Protein 1SK4 (pdb70)

CATH classification: 3.40.80.10

Nearest PDB structures (foldseek):
  2aph-assembly1_A  TM=8.734E-01  e=3.063E-31  Homo sapiens
  2eax-assembly1_B  TM=8.610E-01  e=3.112E-25  Homo sapiens
  4z8i-assembly1_A  TM=8.648E-01  e=1.672E-19  Branchiostoma belcheri tsingtauense
  4zxm-assembly1_A  TM=8.881E-01  e=8.768E-19  Branchiostoma belcheri tsingtauense
  2cb3-assembly4_D  TM=8.648E-01  e=8.698E-18  Drosophila melanogaster

Organism: Homo sapiens (NCBI:txid9606)

Secondary structure (DSSP, 8-state):
---B-GGGGTPPP---PBP-SSEEEEEEEE--S---SSHHHHHHHHHHHHHIIIIIS--SS-S-SEEE-TTS-EEESS-TTB---SSTT-TTTEEEEEESS--SSSPPPHHHHHHHHHHH--TTTTSEEEEEEEEEGGGSTTS--TTSHHHHHHTTSTTTT-

Foldseek 3Di:
DDEDECVNLVADDFDAAWADFQAQAEAEAAPADAADQDVVVVSVVLNVQQCCCCVPVVDRTRQAQWEFGLVLHIYGGVHLIHFGDQAPPRRRRYHYYYYYHRDPPHHRDPSRVVSVVVVVVCCVVRNYPPNHYYYYNCPDVVRDDPPDPVNVVCCPPPPNVD

Solvent-accessible surface area: 9090 Å² total

Radius of gyration: 16.23 Å; Cα contacts (8 Å, |Δi|>4): 314; chains: 1; bounding box: 35×40×44 Å

B-factor: mean 21.79, std 8.93, range [10.85, 64.73]

Structure (mmCIF, N/CA/C/O backbone):
data_1SK4
#
_entry.id   1SK4
#
_cell.length_a   64.464
_cell.length_b   64.464
_cell.length_c   63.996
_cell.angle_alpha   90.00
_cell.angle_beta   90.00
_cell.angle_gamma   120.00
#
_symmetry.space_group_name_H-M   'P 32 2 1'
#
loop_
_entity.id
_entity.type
_entity.pdbx_description
1 polymer 'Peptidoglycan recognition protein I-alpha'
2 non-polymer 'SODIUM ION'
3 water water
#
loop_
_atom_site.group_PDB
_atom_site.id
_atom_site.type_symbol
_atom_site.label_atom_id
_atom_site.label_alt_id
_atom_site.label_comp_id
_atom_site.label_asym_id
_atom_site.label_entity_id
_atom_site.label_seq_id
_atom_site.pdbx_PDB_ins_code
_atom_site.Cartn_x
_atom_site.Cartn_y
_atom_site.Cartn_z
_atom_site.occupancy
_atom_site.B_iso_or_equiv
_atom_site.auth_seq_id
_atom_site.auth_comp_id
_atom_site.auth_asym_id
_atom_site.auth_atom_id
_atom_site.pdbx_PDB_model_num
ATOM 1 N N . PRO A 1 1 ? 41.791 22.748 -5.649 1.00 44.91 179 PRO A N 1
ATOM 2 C CA . PRO A 1 1 ? 43.134 23.102 -6.163 1.00 45.57 179 PRO A CA 1
ATOM 3 C C . PRO A 1 1 ? 43.972 21.854 -6.438 1.00 45.90 179 PRO A C 1
ATOM 4 O O . PRO A 1 1 ? 43.819 20.833 -5.765 1.00 46.45 179 PRO A O 1
ATOM 8 N N . ASN A 1 2 ? 44.851 21.940 -7.433 1.00 46.20 180 ASN A N 1
ATOM 9 C CA . ASN A 1 2 ? 45.723 20.825 -7.790 1.00 45.69 180 ASN A CA 1
ATOM 10 C C . ASN A 1 2 ? 46.795 20.651 -6.716 1.00 42.05 180 ASN A C 1
ATOM 11 O O . ASN A 1 2 ? 47.749 21.424 -6.636 1.00 42.06 180 ASN A O 1
ATOM 16 N N . ILE A 1 3 ? 46.628 19.618 -5.899 1.00 36.21 181 ILE A N 1
ATOM 17 C CA . ILE A 1 3 ? 47.539 19.335 -4.801 1.00 31.72 181 ILE A CA 1
ATOM 18 C C . ILE A 1 3 ? 48.889 18.753 -5.206 1.00 29.00 181 ILE A C 1
ATOM 19 O O . ILE A 1 3 ? 48.964 17.804 -5.984 1.00 27.89 181 ILE A O 1
ATOM 24 N N . ILE A 1 4 ? 49.955 19.337 -4.667 1.00 24.90 182 ILE A N 1
ATOM 25 C CA . ILE A 1 4 ? 51.307 18.865 -4.922 1.00 23.49 182 ILE A CA 1
ATOM 26 C C . ILE A 1 4 ? 51.517 17.717 -3.937 1.00 23.02 182 ILE A C 1
ATOM 27 O O . ILE A 1 4 ? 51.612 17.929 -2.726 1.00 21.85 182 ILE A O 1
ATOM 32 N N . LYS A 1 5 ? 51.567 16.501 -4.475 1.00 22.08 183 LYS A N 1
ATOM 33 C CA . LYS A 1 5 ? 51.700 15.284 -3.679 1.00 21.84 183 LYS A CA 1
ATOM 34 C C . LYS A 1 5 ? 53.048 15.059 -3.011 1.00 21.04 183 LYS A C 1
ATOM 35 O O . LYS A 1 5 ? 54.055 15.646 -3.400 1.00 20.60 183 LYS A O 1
ATOM 41 N N . ARG A 1 6 ? 53.043 14.190 -2.005 1.00 20.29 184 ARG A N 1
ATOM 42 C CA . ARG A 1 6 ? 54.243 13.854 -1.249 1.00 20.69 184 ARG A CA 1
ATOM 43 C C . ARG A 1 6 ? 55.391 13.420 -2.159 1.00 22.81 184 ARG A C 1
ATOM 44 O O . ARG A 1 6 ? 56.545 13.781 -1.925 1.00 22.34 184 ARG A O 1
ATOM 52 N N . SER A 1 7 ? 55.074 12.650 -3.196 1.00 23.16 185 SER A N 1
ATOM 53 C CA . SER A 1 7 ? 56.097 12.180 -4.127 1.00 24.87 185 SER A CA 1
ATOM 54 C C . SER A 1 7 ? 56.851 13.356 -4.755 1.00 25.40 185 SER A C 1
ATOM 55 O O . SER A 1 7 ? 58.063 13.287 -4.970 1.00 25.87 185 SER A O 1
ATOM 58 N N . ALA A 1 8 ? 56.129 14.437 -5.035 1.00 24.81 186 ALA A N 1
ATOM 59 C CA . ALA A 1 8 ? 56.717 15.626 -5.644 1.00 25.76 186 ALA A CA 1
ATOM 60 C C . ALA A 1 8 ? 57.810 16.262 -4.787 1.00 26.08 186 ALA A C 1
ATOM 61 O O . ALA A 1 8 ? 58.814 16.737 -5.321 1.00 27.61 186 ALA A O 1
ATOM 63 N N . TRP A 1 9 ? 57.623 16.296 -3.469 1.00 24.43 187 TRP A N 1
ATOM 64 C CA . TRP A 1 9 ? 58.651 16.875 -2.615 1.00 24.17 187 TRP A CA 1
ATOM 65 C C . TRP A 1 9 ? 59.523 15.799 -1.981 1.00 23.84 187 TRP A C 1
ATOM 66 O O . TRP A 1 9 ? 60.246 16.052 -1.019 1.00 23.73 187 TRP A O 1
ATOM 77 N N . GLU A 1 10 ? 59.446 14.598 -2.550 1.00 25.00 188 GLU A N 1
ATOM 78 C CA . GLU A 1 10 ? 60.228 13.447 -2.107 1.00 25.65 188 GLU A CA 1
ATOM 79 C C . GLU A 1 10 ? 60.111 13.160 -0.617 1.00 24.67 188 GLU A C 1
ATOM 80 O O . GLU A 1 10 ? 61.116 13.067 0.092 1.00 24.81 188 GLU A O 1
ATOM 86 N N . ALA A 1 11 ? 58.876 13.011 -0.150 1.00 24.27 189 ALA A N 1
ATOM 87 C CA . ALA A 1 11 ? 58.614 12.729 1.253 1.00 25.18 189 ALA A CA 1
ATOM 88 C C . ALA A 1 11 ? 59.142 11.354 1.648 1.00 26.74 189 ALA A C 1
ATOM 89 O O . ALA A 1 11 ? 59.188 10.435 0.825 1.00 26.12 189 ALA A O 1
ATOM 91 N N . ARG A 1 12 ? 59.539 11.224 2.909 1.00 28.10 190 ARG A N 1
ATOM 92 C CA . ARG A 1 12 ? 60.027 9.958 3.433 1.00 30.21 190 ARG A CA 1
ATOM 93 C C . ARG A 1 12 ? 58.799 9.085 3.671 1.00 31.79 190 ARG A C 1
ATOM 94 O O . ARG A 1 12 ? 57.808 9.542 4.246 1.00 32.32 190 ARG A O 1
ATOM 102 N N . GLU A 1 13 ? 58.858 7.837 3.220 1.00 32.45 191 GLU A N 1
ATOM 103 C CA . GLU A 1 13 ? 57.734 6.921 3.389 1.00 33.43 191 GLU A CA 1
ATOM 104 C C . GLU A 1 13 ? 57.514 6.556 4.851 1.00 31.06 191 GLU A C 1
ATOM 105 O O . GLU A 1 13 ? 58.465 6.283 5.586 1.00 29.52 191 GLU A O 1
ATOM 111 N N . THR A 1 14 ? 56.251 6.553 5.267 1.00 29.05 192 THR A N 1
ATOM 112 C CA . THR A 1 14 ? 55.902 6.225 6.642 1.00 27.50 192 THR A CA 1
ATOM 113 C C . THR A 1 14 ? 54.661 5.345 6.716 1.00 29.28 192 THR A C 1
ATOM 114 O O . THR A 1 14 ? 54.043 5.017 5.703 1.00 29.44 192 THR A O 1
ATOM 118 N N . HIS A 1 15 ? 54.301 4.982 7.939 1.00 30.25 193 HIS A N 1
ATOM 119 C CA . HIS A 1 15 ? 53.149 4.141 8.192 1.00 32.72 193 HIS A CA 1
ATOM 120 C C . HIS A 1 15 ? 52.521 4.689 9.466 1.00 30.73 193 HIS A C 1
ATOM 121 O O . HIS A 1 15 ? 52.795 4.207 10.565 1.00 30.22 193 HIS A O 1
ATOM 128 N N . CYS A 1 16 ? 51.673 5.702 9.306 1.00 27.62 194 CYS A N 1
ATOM 129 C CA . CYS A 1 16 ? 51.051 6.365 10.442 1.00 26.02 194 CYS A CA 1
ATOM 130 C C . CYS A 1 16 ? 49.552 6.116 10.624 1.00 25.05 194 CYS A C 1
ATOM 131 O O . CYS A 1 16 ? 48.868 5.654 9.703 1.00 24.44 194 CYS A O 1
ATOM 134 N N . PRO A 1 17 ? 49.029 6.412 11.830 1.00 24.45 195 PRO A N 1
ATOM 135 C CA . PRO A 1 17 ? 47.615 6.232 12.176 1.00 25.08 195 PRO A CA 1
ATOM 136 C C . PRO A 1 17 ? 46.682 6.894 11.169 1.00 25.57 195 PRO A C 1
ATOM 137 O O . PRO A 1 17 ? 46.980 7.969 10.644 1.00 26.16 195 PRO A O 1
ATOM 141 N N . LYS A 1 18 ? 45.551 6.250 10.908 1.00 25.87 196 LYS A N 1
ATOM 142 C CA . LYS A 1 18 ? 44.587 6.781 9.952 1.00 26.87 196 LYS A CA 1
ATOM 143 C C . LYS A 1 18 ? 43.699 7.874 10.5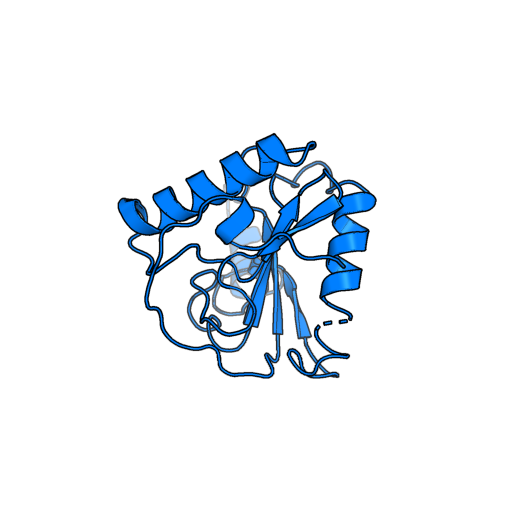38 1.00 25.97 196 LYS A C 1
ATOM 144 O O . LYS A 1 18 ? 43.428 7.904 11.742 1.00 26.21 196 LYS A O 1
ATOM 150 N N . MET A 1 19 ? 43.266 8.776 9.665 1.00 24.73 197 MET A N 1
ATOM 151 C CA . MET A 1 19 ? 42.419 9.899 10.036 1.00 24.68 197 MET A CA 1
ATOM 152 C C . MET A 1 19 ? 40.956 9.486 10.091 1.00 26.11 197 MET A C 1
ATOM 153 O O . MET A 1 19 ? 40.513 8.627 9.332 1.00 26.01 197 MET A O 1
ATOM 158 N N . ASN A 1 20 ? 40.213 10.113 10.996 1.00 27.04 198 ASN A N 1
ATOM 159 C CA . ASN A 1 20 ? 38.792 9.839 11.158 1.00 28.22 198 ASN A CA 1
ATOM 160 C C . ASN A 1 20 ? 38.031 10.824 10.269 1.00 26.38 198 ASN A C 1
ATOM 161 O O . ASN A 1 20 ? 37.849 11.983 10.633 1.00 28.48 198 ASN A O 1
ATOM 166 N N . LEU A 1 21 ? 37.598 10.362 9.099 1.00 23.79 199 LEU A N 1
ATOM 167 C CA . LEU A 1 21 ? 36.870 11.219 8.165 1.00 21.58 199 LEU A CA 1
ATOM 168 C C . LEU A 1 21 ? 35.360 10.976 8.152 1.00 19.86 199 LEU A C 1
ATOM 169 O O . LEU A 1 21 ? 34.895 9.856 8.372 1.00 21.34 199 LEU A O 1
ATOM 174 N N . PRO A 1 22 ? 34.572 12.031 7.890 1.00 18.51 200 PRO A N 1
ATOM 175 C CA . PRO A 1 22 ? 35.051 13.391 7.618 1.00 17.64 200 PRO A CA 1
ATOM 176 C C . PRO A 1 22 ? 35.531 14.120 8.866 1.00 17.25 200 PRO A C 1
ATOM 177 O O . PRO A 1 22 ? 35.084 13.828 9.980 1.00 17.46 200 PRO A O 1
ATOM 181 N N . ALA A 1 23 ? 36.437 15.073 8.671 1.00 15.85 201 ALA A N 1
ATOM 182 C CA . ALA A 1 23 ? 36.946 15.874 9.779 1.00 15.68 201 ALA A CA 1
ATOM 183 C C . ALA A 1 23 ? 35.829 16.846 10.152 1.00 14.51 201 ALA A C 1
ATOM 184 O O . ALA A 1 23 ? 34.962 17.142 9.330 1.00 14.58 201 ALA A O 1
ATOM 186 N N . LYS A 1 24 ? 35.840 17.336 11.389 1.00 14.49 202 LYS A N 1
ATOM 187 C CA . LYS A 1 24 ? 34.808 18.271 11.826 1.00 14.91 202 LYS A CA 1
ATOM 188 C C . LYS A 1 24 ? 35.339 19.680 12.055 1.00 12.98 202 LYS A C 1
ATOM 189 O O . LYS A 1 24 ? 34.560 20.631 12.169 1.00 12.39 202 LYS A O 1
ATOM 195 N N . TYR A 1 25 ? 36.661 19.811 12.110 1.00 12.09 203 TYR A N 1
ATOM 196 C CA . TYR A 1 25 ? 37.304 21.105 12.336 1.00 12.47 203 TYR A CA 1
ATOM 197 C C . TYR A 1 25 ? 38.401 21.391 11.314 1.00 12.20 203 TYR A C 1
ATOM 198 O O . TYR A 1 25 ? 38.981 20.479 10.723 1.00 11.68 203 TYR A O 1
ATOM 207 N N . VAL A 1 26 ? 38.683 22.674 11.129 1.00 12.04 204 VAL A N 1
ATOM 208 C CA . VAL A 1 26 ? 39.791 23.101 10.289 1.00 12.21 204 VAL A CA 1
ATOM 209 C C . VAL A 1 26 ? 40.569 24.011 11.228 1.00 12.49 204 VAL A C 1
ATOM 210 O O . VAL A 1 26 ? 40.000 24.942 11.809 1.00 12.86 204 VAL A O 1
ATOM 214 N N . ILE A 1 27 ? 41.850 23.718 11.423 1.00 11.19 205 ILE A N 1
ATOM 215 C CA . ILE A 1 27 ? 42.675 24.553 12.289 1.00 10.97 205 ILE A CA 1
ATOM 216 C C . ILE A 1 27 ? 43.773 25.172 11.441 1.00 11.07 205 ILE A C 1
ATOM 217 O O . ILE A 1 27 ? 44.581 24.455 10.851 1.00 11.57 205 ILE A O 1
ATOM 222 N N . ILE A 1 28 ? 43.775 26.501 11.367 1.00 11.36 206 ILE A N 1
ATOM 223 C CA . ILE A 1 28 ? 44.772 27.233 10.589 1.00 11.53 206 ILE A CA 1
ATOM 224 C C . ILE A 1 28 ? 46.015 27.457 11.434 1.00 13.14 206 ILE A C 1
ATOM 225 O O . ILE A 1 28 ? 45.937 27.873 12.595 1.00 13.13 206 ILE A O 1
ATOM 230 N N . ILE A 1 29 ? 47.159 27.191 10.821 1.00 11.70 207 ILE A N 1
ATOM 231 C CA . ILE A 1 29 ? 48.461 27.267 11.475 1.00 12.24 207 ILE A CA 1
ATOM 232 C C . ILE A 1 29 ? 49.466 27.970 10.574 1.00 12.82 207 ILE A C 1
ATOM 233 O O . ILE A 1 29 ? 49.245 28.075 9.367 1.00 12.32 207 ILE A O 1
ATOM 238 N N . HIS A 1 30 ? 50.536 28.510 11.155 1.00 12.84 208 HIS A N 1
ATOM 239 C CA . HIS A 1 30 ? 51.610 29.033 10.319 1.00 12.00 208 HIS A CA 1
ATOM 240 C C . HIS A 1 30 ? 52.867 28.339 10.839 1.00 13.77 208 HIS A C 1
ATOM 241 O O . HIS A 1 30 ? 52.997 28.085 12.038 1.00 12.88 208 HIS A O 1
ATOM 248 N N . THR A 1 31 ? 53.752 27.957 9.925 1.00 13.63 209 THR A N 1
ATOM 249 C CA . THR A 1 31 ? 54.962 27.243 10.311 1.00 13.80 209 THR A CA 1
ATOM 250 C C . THR A 1 31 ? 55.876 28.104 11.176 1.00 14.56 209 THR A C 1
ATOM 251 O O . THR A 1 31 ? 56.688 27.577 11.944 1.00 16.40 209 THR A O 1
ATOM 255 N N . ALA A 1 32 ? 55.727 29.420 11.043 1.00 14.29 210 ALA A N 1
ATOM 256 C CA . ALA A 1 32 ? 56.493 30.413 11.803 1.00 15.08 210 ALA A CA 1
ATOM 257 C C . ALA A 1 32 ? 57.969 30.490 11.423 1.00 15.80 210 ALA A C 1
ATOM 258 O O . ALA A 1 32 ? 58.777 31.097 12.133 1.00 16.26 210 ALA A O 1
ATOM 260 N N . GLY A 1 33 ? 58.311 29.874 10.299 1.00 15.58 211 GLY A N 1
ATOM 261 C CA . GLY A 1 33 ? 59.680 29.901 9.827 1.00 16.96 211 GLY A CA 1
ATOM 262 C C . GLY A 1 33 ? 59.730 30.671 8.523 1.00 16.79 211 GLY A C 1
ATOM 263 O O . GLY A 1 33 ? 58.932 31.580 8.302 1.00 16.12 211 GLY A O 1
ATOM 264 N N . THR A 1 34 ? 60.667 30.308 7.654 1.00 17.94 212 THR A N 1
ATOM 265 C CA . THR A 1 34 ? 60.809 30.981 6.371 1.00 17.94 212 THR A CA 1
ATOM 266 C C . THR A 1 34 ? 59.607 30.683 5.481 1.00 18.77 212 THR A C 1
ATOM 267 O O . THR A 1 34 ? 58.910 29.683 5.670 1.00 18.48 212 THR A O 1
ATOM 271 N N . SER A 1 35 ? 59.361 31.559 4.516 1.00 18.04 213 SER A N 1
ATOM 272 C CA . SER A 1 35 ? 58.268 31.341 3.586 1.00 18.64 213 SER A CA 1
ATOM 273 C C . SER A 1 35 ? 58.903 30.849 2.287 1.00 19.56 213 SER A C 1
ATOM 274 O O . SER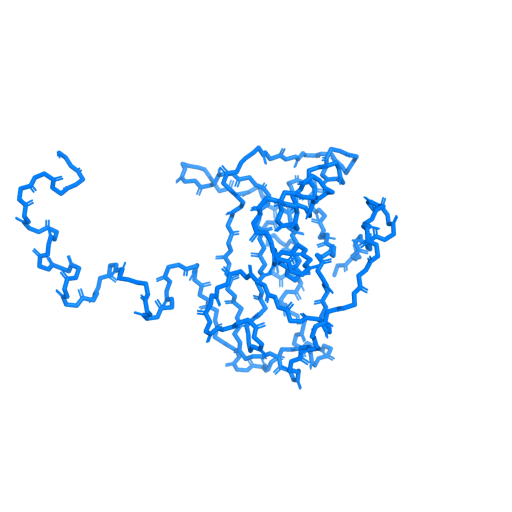 A 1 35 ? 60.102 30.551 2.245 1.00 20.30 213 SER A O 1
ATOM 277 N N . CYS A 1 36 ? 58.102 30.752 1.236 1.00 19.14 214 CYS A N 1
ATOM 278 C CA . CYS A 1 36 ? 58.583 30.298 -0.062 1.00 19.58 214 CYS A CA 1
ATOM 279 C C . CYS A 1 36 ? 57.616 30.863 -1.092 1.00 19.44 214 CYS A C 1
ATOM 280 O O . CYS A 1 36 ? 56.405 30.883 -0.862 1.00 18.99 214 CYS A O 1
ATOM 283 N N . THR A 1 37 ? 58.140 31.339 -2.217 1.00 18.90 215 THR A N 1
ATOM 284 C CA . THR A 1 37 ? 57.279 31.915 -3.239 1.00 18.43 215 THR A CA 1
ATOM 285 C C . THR A 1 37 ? 57.373 31.231 -4.599 1.00 19.14 215 THR A C 1
ATOM 286 O O . THR A 1 37 ? 56.688 31.622 -5.542 1.00 18.85 215 THR A O 1
ATOM 290 N N . VAL A 1 38 ? 58.231 30.221 -4.697 1.00 20.04 216 VAL A N 1
ATOM 291 C CA . VAL A 1 38 ? 58.369 29.441 -5.926 1.00 21.94 216 VAL A CA 1
ATOM 292 C C . VAL A 1 38 ? 58.303 27.978 -5.496 1.00 23.60 216 VAL A C 1
ATOM 293 O O . VAL A 1 38 ? 58.867 27.601 -4.466 1.00 22.80 216 VAL A O 1
ATOM 297 N N . SER A 1 39 ? 57.615 27.162 -6.287 1.00 24.87 217 SER A N 1
ATOM 298 C CA . SER A 1 39 ? 57.420 25.750 -5.969 1.00 27.05 217 SER A CA 1
ATOM 299 C C . SER A 1 39 ? 58.644 24.968 -5.506 1.00 26.96 217 SER A C 1
ATOM 300 O O . SER A 1 39 ? 58.573 24.255 -4.509 1.00 25.76 217 SER A O 1
ATOM 303 N N . THR A 1 40 ? 59.758 25.081 -6.221 1.00 27.29 218 THR A N 1
ATOM 304 C CA . THR A 1 40 ? 60.964 24.357 -5.824 1.00 28.35 218 THR A CA 1
ATOM 305 C C . THR A 1 40 ? 61.364 24.659 -4.378 1.00 26.30 218 THR A C 1
ATOM 306 O O . THR A 1 40 ? 61.740 23.754 -3.630 1.00 26.47 218 THR A O 1
ATOM 310 N N . ASP A 1 41 ? 61.287 25.927 -3.981 1.00 24.24 219 ASP A N 1
ATOM 311 C CA . ASP A 1 41 ? 61.642 26.296 -2.613 1.00 22.41 219 ASP A CA 1
ATOM 312 C C . ASP A 1 41 ? 60.632 25.739 -1.619 1.00 20.39 219 ASP A C 1
ATOM 313 O O . ASP A 1 41 ? 61.000 25.303 -0.526 1.00 19.20 219 ASP A O 1
ATOM 318 N N . CYS A 1 42 ? 59.353 25.771 -1.979 1.00 18.95 220 CYS A N 1
ATOM 319 C CA . CYS A 1 42 ? 58.337 25.253 -1.072 1.00 18.53 220 CYS A CA 1
ATOM 320 C C . CYS A 1 42 ? 58.537 23.758 -0.837 1.00 18.95 220 CYS A C 1
ATOM 321 O O . CYS A 1 42 ? 58.383 23.271 0.279 1.00 17.94 220 CYS A O 1
ATOM 324 N N . GLN A 1 43 ? 58.889 23.029 -1.892 1.00 19.53 221 GLN A N 1
ATOM 325 C CA . GLN A 1 43 ? 59.112 21.593 -1.765 1.00 19.70 221 GLN A CA 1
ATOM 326 C C . GLN A 1 43 ? 60.253 21.322 -0.790 1.00 19.79 221 GLN A C 1
ATOM 327 O O . GLN A 1 43 ? 60.187 20.393 0.019 1.00 20.03 221 GLN A O 1
ATOM 333 N N . THR A 1 44 ? 61.299 22.140 -0.864 1.00 19.01 222 THR A N 1
ATOM 334 C CA . THR A 1 44 ? 62.439 21.991 0.027 1.00 19.88 222 THR A CA 1
ATOM 335 C C . THR A 1 44 ? 62.016 22.222 1.476 1.00 19.28 222 THR A C 1
ATOM 336 O O . THR A 1 44 ? 62.349 21.436 2.365 1.00 18.65 222 THR A O 1
ATOM 340 N N . VAL A 1 45 ? 61.274 23.300 1.706 1.00 18.72 223 VAL A N 1
ATOM 341 C CA . VAL A 1 45 ? 60.815 23.624 3.051 1.00 18.29 223 VAL A CA 1
ATOM 342 C C . VAL A 1 45 ? 59.920 22.524 3.620 1.00 16.82 223 VAL A C 1
ATOM 343 O O . VAL A 1 45 ? 60.099 22.104 4.764 1.00 16.36 223 VAL A O 1
ATOM 347 N N . VAL A 1 46 ? 58.962 22.056 2.823 1.00 17.19 224 VAL A N 1
ATOM 348 C CA . VAL A 1 46 ? 58.068 21.006 3.289 1.00 15.88 224 VAL A CA 1
ATOM 349 C C . VAL A 1 46 ? 58.862 19.751 3.641 1.00 16.64 224 VAL A C 1
ATOM 350 O O . VAL A 1 46 ? 58.628 19.129 4.679 1.00 16.48 224 VAL A O 1
ATOM 354 N N . ARG A 1 47 ? 59.817 19.385 2.791 1.00 16.62 225 ARG A N 1
ATOM 355 C CA . ARG A 1 47 ? 60.619 18.197 3.059 1.00 18.80 225 ARG A CA 1
ATOM 356 C C . ARG A 1 47 ? 61.402 18.362 4.371 1.00 18.13 225 ARG A C 1
ATOM 357 O O . ARG A 1 47 ? 61.474 17.428 5.182 1.00 17.18 225 ARG A O 1
ATOM 365 N N . ASN A 1 48 ? 61.967 19.551 4.594 1.00 17.36 226 ASN A N 1
ATOM 366 C CA . ASN A 1 48 ? 62.747 19.796 5.802 1.00 18.38 226 ASN A CA 1
ATOM 367 C C . ASN A 1 48 ? 61.865 19.836 7.044 1.00 17.68 226 ASN A C 1
ATOM 368 O O . ASN A 1 48 ? 62.307 19.492 8.141 1.00 18.92 226 ASN A O 1
ATOM 373 N N . ILE A 1 49 ? 60.613 20.256 6.880 1.00 17.86 227 ILE A N 1
ATOM 374 C CA . ILE A 1 49 ? 59.703 20.277 8.010 1.00 16.78 227 ILE A CA 1
ATOM 375 C C . ILE A 1 49 ? 59.388 18.828 8.384 1.00 17.07 227 ILE A C 1
ATOM 376 O O . ILE A 1 49 ? 59.339 18.485 9.563 1.00 17.47 227 ILE A O 1
ATOM 381 N N . GLN A 1 50 ? 59.185 17.974 7.385 1.00 17.97 228 GLN A N 1
ATOM 382 C CA . GLN A 1 50 ? 58.888 16.573 7.674 1.00 19.50 228 GLN A CA 1
ATOM 383 C C . GLN A 1 50 ? 60.047 15.931 8.436 1.00 20.2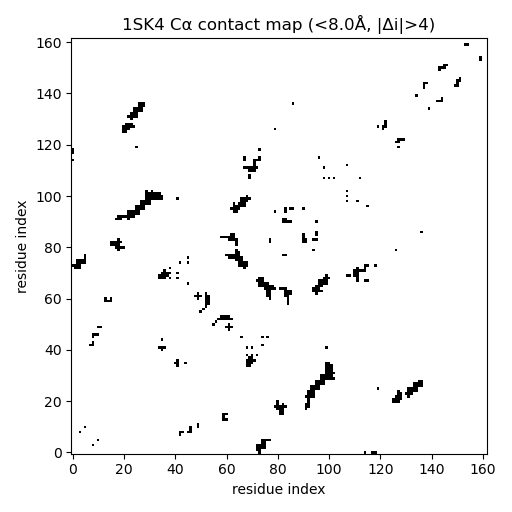6 228 GLN A C 1
ATOM 384 O O . GLN A 1 50 ? 59.836 15.227 9.424 1.00 20.16 228 GLN A O 1
ATOM 390 N N . SER A 1 51 ? 61.270 16.185 7.981 1.00 21.61 229 SER A N 1
ATOM 391 C CA . SER A 1 51 ? 62.446 15.620 8.637 1.00 22.46 229 SER A CA 1
ATOM 392 C C . SER A 1 51 ? 62.592 16.111 10.073 1.00 22.16 229 SER A C 1
ATOM 393 O O . SER A 1 51 ? 62.904 15.331 10.970 1.00 24.45 229 SER A O 1
ATOM 396 N N . PHE A 1 52 ? 62.361 17.400 10.294 1.00 21.46 230 PHE A N 1
ATOM 397 C CA . PHE A 1 52 ? 62.471 17.963 11.633 1.00 20.48 230 PHE A CA 1
ATOM 398 C C . PHE A 1 52 ? 61.390 17.395 12.556 1.00 20.70 230 PHE A C 1
ATOM 399 O O . PHE A 1 52 ? 61.663 17.043 13.706 1.00 20.58 230 PHE A O 1
ATOM 407 N N . HIS A 1 53 ? 60.161 17.302 12.054 1.00 20.06 231 HIS A N 1
ATOM 408 C CA . HIS A 1 53 ? 59.072 16.761 12.856 1.00 20.77 231 HIS A CA 1
ATOM 409 C C . HIS A 1 53 ? 59.331 15.310 13.244 1.00 21.43 231 HIS A C 1
ATOM 410 O O . HIS A 1 53 ? 59.087 14.910 14.382 1.00 21.94 231 HIS A O 1
ATOM 417 N N . MET A 1 54 ? 59.837 14.530 12.298 1.00 23.71 232 MET A N 1
ATOM 418 C CA . MET A 1 54 ? 60.112 13.122 12.550 1.00 25.07 232 MET A CA 1
ATOM 419 C C . MET A 1 54 ? 61.352 12.867 13.399 1.00 27.79 232 MET A C 1
ATOM 420 O O . MET A 1 54 ? 61.266 12.225 14.446 1.00 28.54 232 MET A O 1
ATOM 425 N N . ASP A 1 55 ? 62.496 13.376 12.951 1.00 29.63 233 ASP A N 1
ATOM 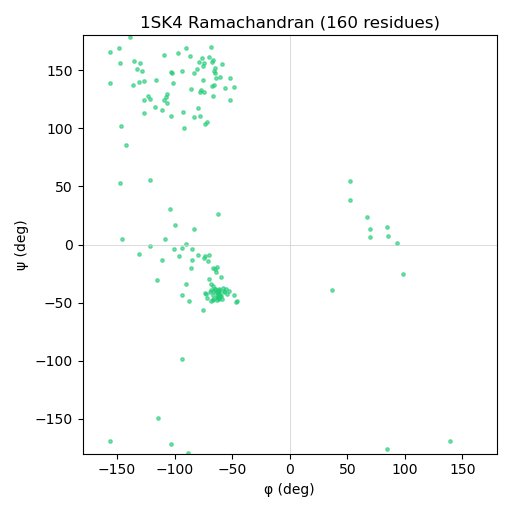426 C CA . ASP A 1 55 ? 63.760 13.166 13.654 1.00 30.96 233 ASP A CA 1
ATOM 427 C C . ASP A 1 55 ? 63.934 13.936 14.957 1.00 31.40 233 ASP A C 1
ATOM 428 O O . ASP A 1 55 ? 64.418 13.385 15.947 1.00 30.55 233 ASP A O 1
ATOM 433 N N . THR A 1 56 ? 63.547 15.207 14.967 1.00 31.60 234 THR A N 1
ATOM 434 C CA . THR A 1 56 ? 63.707 16.019 16.167 1.00 31.85 234 THR A CA 1
ATOM 435 C C . THR A 1 56 ? 62.475 16.054 17.074 1.00 31.81 234 THR A C 1
ATOM 436 O O . THR A 1 56 ? 62.594 15.946 18.293 1.00 32.28 234 THR A O 1
ATOM 440 N N . ARG A 1 57 ? 61.294 16.203 16.484 1.00 31.94 235 ARG A N 1
ATOM 441 C CA . ARG A 1 57 ? 60.056 16.255 17.257 1.00 31.27 235 ARG A CA 1
ATOM 442 C C . ARG A 1 57 ? 59.495 14.867 17.563 1.00 30.64 235 ARG A C 1
ATOM 443 O O . ARG A 1 57 ? 58.597 14.722 18.390 1.00 30.58 235 ARG A O 1
ATOM 451 N N . ASN A 1 58 ? 60.026 13.857 16.884 1.00 30.97 236 ASN A N 1
ATOM 452 C CA . ASN A 1 58 ? 59.606 12.470 17.077 1.00 31.38 236 ASN A CA 1
ATOM 453 C C . ASN A 1 58 ? 58.178 12.166 16.625 1.00 29.74 236 ASN A C 1
ATOM 454 O O . ASN A 1 58 ? 57.557 11.218 17.111 1.00 28.97 236 ASN A O 1
ATOM 459 N N . PHE A 1 59 ? 57.655 12.972 15.706 1.00 27.50 237 PHE A N 1
ATOM 460 C CA . PHE A 1 59 ? 56.312 12.747 15.181 1.00 25.59 237 PHE A CA 1
ATOM 461 C C . PHE A 1 59 ? 56.404 11.579 14.203 1.00 24.15 237 PHE A C 1
ATOM 462 O O . PHE A 1 59 ? 57.487 11.267 13.697 1.00 22.90 237 PHE A O 1
ATOM 470 N N . CYS A 1 60 ? 55.269 10.947 13.921 1.00 22.70 238 CYS A N 1
ATOM 471 C CA . CYS A 1 60 ? 55.252 9.827 12.990 1.00 22.17 238 CYS A CA 1
ATOM 472 C C . CYS A 1 60 ? 55.557 10.326 11.579 1.00 21.39 238 CYS A C 1
ATOM 473 O O . CYS A 1 60 ? 56.195 9.630 10.783 1.00 21.90 238 CYS A O 1
ATOM 476 N N . ASP A 1 61 ? 55.106 11.543 11.282 1.00 20.18 239 ASP A N 1
ATOM 477 C CA . ASP A 1 61 ? 55.306 12.150 9.968 1.00 19.04 239 ASP A CA 1
ATOM 478 C C . ASP A 1 61 ? 55.222 13.663 10.168 1.00 18.04 239 ASP A C 1
ATOM 479 O O . ASP A 1 61 ? 55.230 14.150 11.301 1.00 18.16 239 ASP A O 1
ATOM 484 N N . ILE A 1 62 ? 55.158 14.403 9.068 1.00 18.23 240 ILE A N 1
ATOM 485 C CA . ILE A 1 62 ? 55.009 15.848 9.160 1.00 17.46 240 ILE A CA 1
ATOM 486 C C . ILE A 1 62 ? 53.667 15.982 9.897 1.00 17.61 240 ILE A C 1
ATOM 487 O O . ILE A 1 62 ? 52.768 15.169 9.687 1.00 18.50 240 ILE A O 1
ATOM 492 N N . GLY A 1 63 ? 53.535 16.980 10.768 1.00 16.58 241 GLY A N 1
ATOM 493 C CA . GLY A 1 63 ? 52.314 17.120 11.546 1.00 16.90 241 GLY A CA 1
ATOM 494 C C . GLY A 1 63 ? 51.087 17.741 10.904 1.00 16.43 241 GLY A C 1
ATOM 495 O O . GLY A 1 63 ? 50.003 17.693 11.483 1.00 17.48 241 GLY A O 1
ATOM 496 N N . TYR A 1 64 ? 51.237 18.305 9.711 1.00 15.66 242 TYR A N 1
ATOM 497 C CA . TYR A 1 64 ? 50.117 18.966 9.046 1.00 14.72 242 TYR A CA 1
ATOM 498 C C . TYR A 1 64 ? 49.499 18.131 7.936 1.00 15.05 242 TYR A C 1
ATOM 499 O O . TYR A 1 64 ? 50.193 17.370 7.261 1.00 14.72 242 TYR A O 1
ATOM 508 N N . HIS A 1 65 ? 48.191 18.278 7.740 1.00 13.89 243 HIS A N 1
ATOM 509 C CA . HIS A 1 65 ? 47.512 17.542 6.680 1.00 14.37 243 HIS A CA 1
ATOM 510 C C . HIS A 1 65 ? 47.912 18.175 5.356 1.00 14.10 243 HIS A C 1
ATOM 511 O O . HIS A 1 65 ? 48.189 17.475 4.379 1.00 13.69 243 HIS A O 1
ATOM 518 N N . PHE A 1 66 ? 47.959 19.504 5.340 1.00 14.39 244 PHE A N 1
ATOM 519 C CA . PHE A 1 66 ? 48.353 20.249 4.150 1.00 14.04 244 PHE A CA 1
ATOM 520 C C . PHE A 1 66 ? 49.077 21.528 4.528 1.00 14.09 244 PHE A C 1
ATOM 521 O O . PHE A 1 66 ? 48.906 22.044 5.640 1.00 13.89 244 PHE A O 1
ATOM 529 N N . LEU A 1 67 ? 49.893 22.024 3.601 1.00 13.55 245 LEU A N 1
ATOM 530 C CA . LEU A 1 67 ? 50.618 23.273 3.794 1.00 13.49 245 LEU A CA 1
ATOM 531 C C . LEU A 1 67 ? 50.341 24.137 2.578 1.00 15.23 245 LEU A C 1
ATOM 532 O O . LEU A 1 67 ? 50.116 23.619 1.483 1.00 16.16 245 LEU A O 1
ATOM 537 N N . VAL A 1 68 ? 50.340 25.450 2.771 1.00 14.53 246 VAL A N 1
ATOM 538 C CA . VAL A 1 68 ? 50.086 26.375 1.677 1.00 15.28 246 VAL A CA 1
ATOM 539 C C . VAL A 1 68 ? 51.262 27.324 1.510 1.00 15.15 246 VAL A C 1
ATOM 540 O O . VAL A 1 68 ? 51.675 27.999 2.456 1.00 14.07 246 VAL A O 1
ATOM 544 N N . GLY A 1 69 ? 51.806 27.363 0.295 1.00 17.30 247 GLY A N 1
ATOM 545 C CA . GLY A 1 69 ? 52.934 28.233 0.020 1.00 17.66 247 GLY A CA 1
ATOM 546 C C . GLY A 1 69 ? 52.498 29.543 -0.605 1.00 17.88 247 GLY A C 1
ATOM 547 O O . GLY A 1 69 ? 51.363 29.678 -1.074 1.00 17.01 247 GLY A O 1
ATOM 548 N N . GLN A 1 70 ? 53.392 30.526 -0.607 1.00 18.28 248 GLN A N 1
ATOM 549 C CA . GLN A 1 70 ? 53.048 31.807 -1.197 1.00 18.40 248 GLN A CA 1
ATOM 550 C C . GLN A 1 70 ? 53.258 31.794 -2.700 1.00 20.33 248 GLN A C 1
ATOM 551 O O . GLN A 1 70 ? 53.260 32.836 -3.356 1.00 19.98 248 GLN A O 1
ATOM 557 N N . ASP A 1 71 ? 53.443 30.588 -3.227 1.00 20.12 249 ASP A N 1
ATOM 558 C CA . ASP A 1 71 ? 53.571 30.377 -4.658 1.00 21.11 249 ASP A CA 1
ATOM 559 C C . ASP A 1 71 ? 52.138 30.062 -5.087 1.00 22.23 249 ASP A C 1
ATOM 560 O O . ASP A 1 71 ? 51.848 29.873 -6.268 1.00 23.04 249 ASP A O 1
ATOM 565 N N . GLY A 1 72 ? 51.245 30.012 -4.099 1.00 21.02 250 GLY A N 1
ATOM 566 C CA . GLY A 1 72 ? 49.848 29.723 -4.357 1.00 20.39 250 GLY A CA 1
ATOM 567 C C . GLY A 1 72 ? 49.576 28.235 -4.417 1.00 20.28 250 GLY A C 1
ATOM 568 O O . GLY A 1 72 ? 48.474 27.809 -4.755 1.00 22.41 250 GLY A O 1
ATOM 569 N N . GLY A 1 73 ? 50.584 27.439 -4.083 1.00 19.87 251 GLY A N 1
ATOM 570 C CA . GLY A 1 73 ? 50.421 26.002 -4.123 1.00 18.62 251 GLY A CA 1
ATOM 571 C C . GLY A 1 73 ? 49.999 25.363 -2.814 1.00 18.81 251 GLY A C 1
ATOM 572 O O . GLY A 1 73 ? 50.314 25.855 -1.724 1.00 18.51 251 GLY A O 1
ATOM 573 N N . VAL A 1 74 ? 49.260 24.266 -2.929 1.00 16.96 252 VAL A N 1
ATOM 574 C CA . VAL A 1 74 ? 48.813 23.518 -1.762 1.00 16.49 252 VAL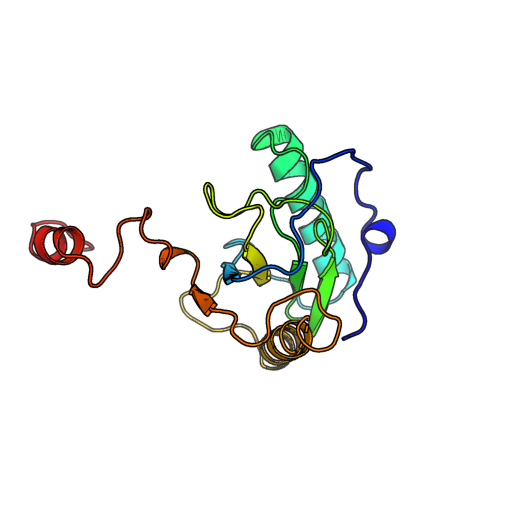 A CA 1
ATOM 575 C C . VAL A 1 74 ? 49.661 22.256 -1.746 1.00 16.81 252 VAL A C 1
ATOM 576 O O . VAL A 1 74 ? 49.673 21.499 -2.718 1.00 18.89 252 VAL A O 1
ATOM 580 N N . TYR A 1 75 ? 50.382 22.041 -0.653 1.00 16.33 253 TYR A N 1
ATOM 581 C CA . TYR A 1 75 ? 51.253 20.883 -0.541 1.00 16.23 253 TYR A CA 1
ATOM 582 C C . TYR A 1 75 ? 50.718 19.825 0.401 1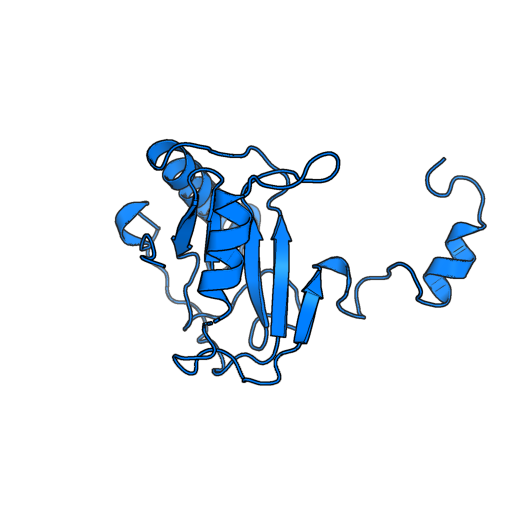.00 15.94 253 TYR A C 1
ATOM 583 O O . TYR A 1 75 ? 50.338 20.112 1.537 1.00 16.26 253 TYR A O 1
ATOM 592 N N . GLU A 1 76 ? 50.680 18.590 -0.081 1.00 16.25 254 GLU A N 1
ATOM 593 C CA . GLU A 1 76 ? 50.209 17.497 0.748 1.00 16.36 254 GLU A CA 1
ATOM 594 C C . GLU A 1 76 ? 51.193 17.277 1.898 1.00 17.13 254 GLU A C 1
ATOM 595 O O . GLU A 1 76 ? 52.401 17.177 1.680 1.00 17.54 254 GLU A O 1
ATOM 601 N N . GLY A 1 77 ? 50.674 17.260 3.123 1.00 15.97 255 GLY A N 1
ATOM 602 C CA . GLY A 1 77 ? 51.504 16.996 4.287 1.00 16.75 255 GLY A CA 1
ATOM 603 C C . GLY A 1 77 ? 51.323 15.500 4.449 1.00 17.31 255 GLY A C 1
ATOM 604 O O . GLY A 1 77 ? 51.987 14.721 3.761 1.00 17.62 255 GLY A O 1
ATOM 605 N N . VAL A 1 78 ? 50.435 15.087 5.352 1.00 16.70 256 VAL A N 1
ATOM 606 C CA . VAL A 1 78 ? 50.144 13.662 5.501 1.00 17.19 256 VAL A CA 1
ATOM 607 C C . VAL A 1 78 ? 48.894 13.370 4.668 1.00 17.54 256 VAL A C 1
ATOM 608 O O . VAL A 1 78 ? 48.527 12.218 4.464 1.00 17.24 256 VAL A O 1
ATOM 612 N N . GLY A 1 79 ? 48.241 14.424 4.185 1.00 16.27 257 GLY A N 1
ATOM 613 C CA . GLY A 1 79 ? 47.052 14.227 3.371 1.00 15.90 257 GLY A CA 1
ATOM 614 C C . GLY A 1 79 ? 45.767 14.042 4.157 1.00 17.22 257 GLY A C 1
ATOM 615 O O . GLY A 1 79 ? 45.758 14.119 5.387 1.00 17.16 257 GLY A O 1
ATOM 616 N N . TRP A 1 80 ? 44.679 13.776 3.438 1.00 17.24 258 TRP A N 1
ATOM 617 C CA . TRP A 1 80 ? 43.360 13.607 4.046 1.00 17.71 258 TRP A CA 1
ATOM 618 C C . TRP A 1 80 ? 43.186 12.419 4.982 1.00 18.07 258 TRP A C 1
ATOM 619 O O . TRP A 1 80 ? 42.499 12.515 6.001 1.00 18.07 258 TRP A O 1
ATOM 630 N N . HIS A 1 81 ? 43.809 11.303 4.623 1.00 19.58 259 HIS A N 1
ATOM 631 C CA . HIS A 1 81 ? 43.631 10.047 5.340 1.00 19.53 259 HIS A CA 1
ATOM 632 C C . HIS A 1 81 ? 44.529 9.682 6.508 1.00 19.85 259 HIS A C 1
ATOM 633 O O . HIS A 1 81 ? 44.358 8.623 7.111 1.00 20.97 259 HIS A O 1
ATOM 640 N N . ILE A 1 82 ? 45.466 10.554 6.843 1.00 19.88 260 ILE A N 1
ATOM 641 C CA . ILE A 1 82 ? 46.379 10.280 7.939 1.00 19.43 260 ILE A CA 1
ATOM 642 C C . ILE A 1 82 ? 46.199 11.282 9.071 1.00 19.61 260 ILE A C 1
ATOM 643 O O . ILE A 1 82 ? 45.977 12.470 8.841 1.00 17.80 260 ILE A O 1
ATOM 648 N N . GLN A 1 83 ? 46.292 10.781 10.296 1.00 18.49 261 GLN A N 1
ATOM 649 C CA . GLN A 1 83 ? 46.149 11.603 11.488 1.00 20.36 261 GLN A CA 1
ATOM 650 C C . GLN A 1 83 ? 47.273 12.634 11.547 1.00 19.79 261 GLN A C 1
ATOM 651 O O . GLN A 1 83 ? 48.409 12.348 11.171 1.00 19.67 261 GLN A O 1
ATOM 657 N N . GLY A 1 84 ? 46.953 13.834 12.016 1.00 18.67 262 GLY A N 1
ATOM 658 C CA . GLY A 1 84 ? 47.970 14.863 12.109 1.00 19.00 262 GLY A CA 1
ATOM 659 C C . GLY A 1 84 ? 48.717 14.814 13.429 1.00 18.54 262 GLY A C 1
ATOM 660 O O . GLY A 1 84 ? 48.473 13.943 14.265 1.00 17.58 262 GLY A O 1
ATOM 661 N N . SER A 1 85 ? 49.653 15.744 13.592 1.00 18.35 263 SER A N 1
ATOM 662 C CA . SER A 1 85 ? 50.449 15.885 14.808 1.00 19.48 263 SER A CA 1
ATOM 663 C C . SER A 1 85 ? 50.682 17.385 14.889 1.00 20.09 263 SER A C 1
ATOM 664 O O . SER A 1 85 ? 51.818 17.841 14.994 1.00 19.77 263 SER A O 1
ATOM 667 N N . HIS A 1 86 ? 49.591 18.144 14.821 1.00 19.41 264 HIS A N 1
ATOM 668 C CA . HIS A 1 86 ? 49.667 19.600 14.837 1.00 18.33 264 HIS A CA 1
ATOM 669 C C . HIS A 1 86 ? 49.031 20.262 16.053 1.00 18.98 264 HIS A C 1
ATOM 670 O O . HIS A 1 86 ? 49.474 21.326 16.489 1.00 18.51 264 HIS A O 1
ATOM 677 N N . THR A 1 87 ? 47.997 19.639 16.605 1.00 19.55 265 THR A N 1
ATOM 678 C CA . THR A 1 87 ? 47.316 20.186 17.773 1.00 20.50 265 THR A CA 1
ATOM 679 C C . THR A 1 87 ? 46.849 19.011 18.614 1.00 23.03 265 THR A C 1
ATOM 680 O O . THR A 1 87 ? 45.842 18.379 18.298 1.00 22.33 265 THR A O 1
ATOM 684 N N . TYR A 1 88 ? 47.575 18.710 19.686 1.00 25.89 266 TYR A N 1
ATOM 685 C CA . TYR A 1 88 ? 47.210 17.569 20.515 1.00 29.15 266 TYR A CA 1
ATOM 686 C C . TYR A 1 88 ? 45.780 17.639 21.031 1.00 27.50 266 TYR A C 1
ATOM 687 O O . TYR A 1 88 ? 45.326 18.681 21.511 1.00 27.72 266 TYR A O 1
ATOM 696 N N . GLY A 1 89 ? 45.083 16.511 20.931 1.00 28.70 267 GLY A N 1
ATOM 697 C CA . GLY A 1 89 ? 43.708 16.436 21.386 1.00 27.16 267 GLY A CA 1
ATOM 698 C C . GLY A 1 89 ? 42.724 16.723 20.267 1.00 27.06 267 GLY A C 1
ATOM 699 O O . GLY A 1 89 ? 41.509 16.719 20.487 1.00 28.10 267 GLY A O 1
ATOM 700 N N . PHE A 1 90 ? 43.242 16.965 19.064 1.00 24.78 268 PHE A N 1
ATOM 701 C CA . PHE A 1 90 ? 42.393 17.268 17.919 1.00 22.88 268 PHE A CA 1
ATOM 702 C C . PHE A 1 90 ? 42.952 16.715 16.608 1.00 22.38 268 PHE A C 1
ATOM 703 O O . PHE A 1 90 ? 42.380 16.953 15.541 1.00 21.22 268 PHE A O 1
ATOM 711 N N . ASN A 1 91 ? 44.051 15.968 16.679 1.00 21.20 269 ASN A N 1
ATOM 712 C CA . ASN A 1 91 ? 44.677 15.441 15.474 1.00 19.93 269 ASN A CA 1
ATOM 713 C C . ASN A 1 91 ? 43.880 14.457 14.623 1.00 20.74 269 ASN A C 1
ATOM 714 O O . ASN A 1 91 ? 44.197 14.261 13.453 1.00 21.74 269 ASN A O 1
ATOM 719 N N . ASP A 1 92 ? 42.853 13.837 15.180 1.00 23.08 270 ASP A N 1
ATOM 720 C CA . ASP A 1 92 ? 42.091 12.899 14.370 1.00 23.79 270 ASP A CA 1
ATOM 721 C C . ASP A 1 92 ? 40.713 13.403 13.978 1.00 22.08 270 ASP A C 1
ATOM 722 O O . ASP A 1 92 ? 39.946 12.684 13.344 1.00 23.18 270 ASP A O 1
ATOM 727 N N . ILE A 1 93 ? 40.413 14.648 14.335 1.00 20.20 271 ILE A N 1
ATOM 728 C CA . ILE A 1 93 ? 39.131 15.250 14.000 1.00 17.98 271 ILE A CA 1
ATOM 729 C C . ILE A 1 93 ? 39.295 16.627 13.365 1.00 16.34 271 ILE A C 1
ATOM 730 O O . ILE A 1 93 ? 38.325 17.209 12.888 1.00 15.76 271 ILE A O 1
ATOM 735 N N . ALA A 1 94 ? 40.521 17.142 13.358 1.00 13.72 272 ALA A N 1
ATOM 736 C CA . ALA A 1 94 ? 40.776 18.465 12.797 1.00 13.78 272 ALA A CA 1
ATOM 737 C C . ALA A 1 94 ? 41.817 18.464 11.681 1.00 13.63 272 ALA A C 1
ATOM 738 O O . ALA A 1 94 ? 42.925 17.939 11.845 1.00 14.07 272 ALA A O 1
ATOM 740 N N . LEU A 1 95 ? 41.455 19.049 10.545 1.00 13.76 273 LEU A N 1
ATOM 741 C CA . LEU A 1 95 ? 42.388 19.154 9.438 1.00 14.00 273 LEU A CA 1
ATOM 742 C C . LEU A 1 95 ? 43.300 20.330 9.755 1.00 14.42 273 LEU A C 1
ATOM 743 O O . LEU A 1 95 ? 42.836 21.465 9.886 1.00 15.05 273 LEU A O 1
ATOM 748 N N . GLY A 1 96 ? 44.591 20.053 9.905 1.00 13.74 274 GLY A N 1
ATOM 749 C CA . GLY A 1 96 ? 45.541 21.112 10.187 1.00 13.32 274 GLY A CA 1
ATOM 750 C C . GLY A 1 96 ? 46.134 21.625 8.889 1.00 13.71 274 GLY A C 1
ATOM 751 O O . GLY A 1 96 ? 46.834 20.896 8.189 1.00 13.14 274 GLY A O 1
ATOM 752 N N . ILE A 1 97 ? 45.836 22.877 8.560 1.00 12.64 275 ILE A N 1
ATOM 753 C CA . ILE A 1 97 ? 46.333 23.502 7.336 1.00 12.89 275 ILE A CA 1
ATOM 754 C C . ILE A 1 97 ? 47.329 24.572 7.742 1.00 13.28 275 ILE A C 1
ATOM 755 O O . ILE A 1 97 ? 46.966 25.553 8.392 1.00 12.20 275 ILE A O 1
ATOM 760 N N . ALA A 1 98 ? 48.587 24.387 7.355 1.00 12.59 276 ALA A N 1
ATOM 761 C CA . ALA A 1 98 ? 49.623 25.333 7.740 1.00 12.40 276 ALA A CA 1
ATOM 762 C C . ALA A 1 98 ? 50.160 26.200 6.623 1.00 13.26 276 ALA A C 1
ATOM 763 O O . ALA A 1 98 ? 50.621 25.698 5.596 1.00 13.98 276 ALA A O 1
ATOM 765 N N . PHE A 1 99 ? 50.091 27.510 6.823 1.00 13.34 277 PHE A N 1
ATOM 766 C CA . PHE A 1 99 ? 50.642 28.429 5.843 1.00 12.61 277 PHE A CA 1
ATOM 767 C C . PHE A 1 99 ? 52.151 28.418 6.054 1.00 12.96 277 PHE A C 1
ATOM 768 O O . PHE A 1 99 ? 52.628 28.523 7.187 1.00 12.31 277 PHE A O 1
ATOM 776 N N . ILE A 1 100 ? 52.900 28.264 4.968 1.00 12.83 278 ILE A N 1
ATOM 777 C CA . ILE A 1 100 ? 54.354 28.240 5.063 1.00 12.36 278 ILE A CA 1
ATOM 778 C C . ILE A 1 100 ? 54.860 29.665 5.217 1.00 12.26 278 ILE A C 1
ATOM 779 O O . ILE A 1 100 ? 54.786 30.468 4.284 1.00 12.73 278 ILE A O 1
ATOM 784 N N . GLY A 1 101 ? 55.373 29.975 6.402 1.00 11.56 279 GLY A N 1
ATOM 785 C CA . GLY A 1 101 ? 55.867 31.314 6.650 1.00 13.06 279 GLY A CA 1
ATOM 786 C C . GLY A 1 101 ? 55.500 31.817 8.029 1.00 13.08 279 GLY A C 1
ATOM 787 O O . GLY A 1 101 ? 55.015 31.058 8.875 1.00 13.64 279 GLY A O 1
ATOM 788 N N . TYR A 1 102 ? 55.718 33.111 8.236 1.00 12.46 280 TYR A N 1
ATOM 789 C CA . TYR A 1 102 ? 55.472 33.777 9.510 1.00 13.26 280 TYR A CA 1
ATOM 790 C C . TYR A 1 102 ? 54.570 34.960 9.191 1.00 13.80 280 TYR A C 1
ATOM 791 O O . TYR A 1 102 ? 54.977 35.908 8.506 1.00 14.47 280 TYR A O 1
ATOM 800 N N . PHE A 1 103 ? 53.340 34.907 9.689 1.00 13.31 281 PHE A N 1
ATOM 801 C CA . PHE A 1 103 ? 52.368 35.942 9.379 1.00 13.79 281 PHE A CA 1
ATOM 802 C C . PHE A 1 103 ? 51.788 36.702 10.563 1.00 15.23 281 PHE A C 1
ATOM 803 O O . PHE A 1 103 ? 50.570 36.781 10.759 1.00 15.21 281 PHE A O 1
ATOM 811 N N . VAL A 1 104 ? 52.692 37.276 11.345 1.00 16.91 282 VAL A N 1
ATOM 812 C CA . VAL A 1 104 ? 52.317 38.062 12.510 1.00 19.21 282 VAL A CA 1
ATOM 813 C C . VAL A 1 104 ? 52.080 39.504 12.085 1.00 20.48 282 VAL A C 1
ATOM 814 O O . VAL A 1 104 ? 51.059 40.102 12.421 1.00 20.82 282 VAL A O 1
ATOM 818 N N . GLU A 1 105 ? 53.028 40.049 11.329 1.00 23.55 283 GLU A N 1
ATOM 819 C CA . GLU A 1 105 ? 52.968 41.435 10.875 1.00 29.04 283 GLU A CA 1
ATOM 820 C C . GLU A 1 105 ? 52.270 41.603 9.531 1.00 27.85 283 GLU A C 1
ATOM 821 O O . GLU A 1 105 ? 51.606 42.611 9.286 1.00 29.60 283 GLU A O 1
ATOM 827 N N . LYS A 1 106 ? 52.427 40.619 8.656 1.00 26.47 284 LYS A N 1
ATOM 828 C CA . LYS A 1 106 ? 51.803 40.672 7.345 1.00 26.07 284 LYS A CA 1
ATOM 829 C C . LYS A 1 106 ? 51.115 39.345 7.063 1.00 23.21 284 LYS A C 1
ATOM 830 O O . LYS A 1 106 ? 51.522 38.299 7.573 1.00 20.92 284 LYS A O 1
ATOM 836 N N . PRO A 1 107 ? 50.050 39.367 6.255 1.00 22.06 285 PRO A N 1
ATOM 837 C CA . PRO A 1 107 ? 49.355 38.118 5.954 1.00 20.43 285 PRO A CA 1
ATOM 838 C C . PRO A 1 107 ? 49.945 37.465 4.715 1.00 18.21 285 PRO A C 1
ATOM 839 O O . PRO A 1 107 ? 50.753 38.072 4.010 1.00 19.39 285 PRO A O 1
ATOM 843 N N . PRO A 1 108 ? 49.561 36.210 4.444 1.00 16.84 286 PRO A N 1
ATOM 844 C CA . PRO A 1 108 ? 50.065 35.508 3.260 1.00 16.42 286 PRO A CA 1
ATOM 845 C C . PRO A 1 108 ? 49.472 36.273 2.078 1.00 16.32 286 PRO A C 1
ATOM 846 O O . PRO A 1 108 ? 48.468 36.970 2.243 1.00 16.11 286 PRO A O 1
ATOM 850 N N . ASN A 1 109 ? 50.072 36.151 0.897 1.00 17.04 287 ASN A N 1
ATOM 851 C CA . ASN A 1 109 ? 49.538 36.858 -0.262 1.00 18.48 287 ASN A CA 1
ATOM 852 C C . ASN A 1 109 ? 48.184 36.295 -0.694 1.00 19.17 287 ASN A C 1
ATOM 853 O O . ASN A 1 109 ? 47.743 35.245 -0.212 1.00 18.18 287 ASN A O 1
ATOM 858 N N . ALA A 1 110 ? 47.526 37.003 -1.607 1.00 19.39 288 ALA A N 1
ATOM 859 C CA . ALA A 1 110 ? 46.214 36.594 -2.095 1.00 19.77 288 ALA A CA 1
ATOM 860 C C . ALA A 1 110 ? 46.216 35.171 -2.647 1.00 19.69 288 ALA A C 1
ATOM 861 O O . ALA A 1 110 ? 45.256 34.421 -2.456 1.00 19.61 288 ALA A O 1
ATOM 863 N N . ALA A 1 111 ? 47.294 34.802 -3.328 1.00 19.65 289 ALA A N 1
ATOM 864 C CA . ALA A 1 111 ? 47.418 33.471 -3.913 1.00 19.67 289 ALA A CA 1
ATOM 865 C C . ALA A 1 111 ? 47.309 32.395 -2.840 1.00 19.32 289 ALA A C 1
ATOM 866 O O . ALA A 1 111 ? 46.586 31.411 -3.009 1.00 18.97 289 ALA A O 1
ATOM 868 N N . ALA A 1 112 ? 48.029 32.585 -1.738 1.00 17.92 290 ALA A N 1
ATOM 869 C CA . ALA A 1 112 ? 48.003 31.625 -0.638 1.00 16.48 290 ALA A CA 1
ATOM 870 C C . ALA A 1 112 ? 46.633 31.570 0.042 1.00 16.12 290 ALA A C 1
ATOM 871 O O . ALA A 1 112 ? 46.088 30.489 0.271 1.00 15.83 290 ALA A O 1
ATOM 873 N N . LEU A 1 113 ? 46.075 32.734 0.359 1.00 16.97 291 LEU A N 1
ATOM 874 C CA . LEU A 1 113 ? 44.771 32.783 1.015 1.00 17.01 291 LEU A CA 1
ATOM 875 C C . LEU A 1 113 ? 43.683 32.124 0.169 1.00 17.58 291 LEU A C 1
ATOM 876 O O . LEU A 1 113 ? 42.866 31.359 0.677 1.00 16.82 291 LEU A O 1
ATOM 881 N N . GLU A 1 114 ? 43.672 32.416 -1.127 1.00 18.17 292 GLU A N 1
ATOM 882 C CA . GLU A 1 114 ? 42.665 31.834 -2.008 1.00 19.90 292 GLU A CA 1
ATOM 883 C C . GLU A 1 114 ? 42.834 30.323 -2.142 1.00 18.87 292 GLU A C 1
ATOM 884 O O . GLU A 1 114 ? 41.852 29.583 -2.164 1.00 18.24 292 GLU A O 1
ATOM 890 N N . ALA A 1 115 ? 44.079 29.867 -2.226 1.00 16.05 293 ALA A N 1
ATOM 891 C CA . ALA A 1 115 ? 44.349 28.440 -2.344 1.00 16.92 293 ALA A CA 1
ATOM 892 C C . ALA A 1 115 ? 43.824 27.726 -1.102 1.00 15.86 293 ALA A C 1
ATOM 893 O O . ALA A 1 115 ? 43.284 26.623 -1.192 1.00 15.16 293 ALA A O 1
ATOM 895 N N . ALA A 1 116 ? 43.978 28.370 0.054 1.00 15.31 294 ALA A N 1
ATOM 896 C CA . ALA A 1 116 ? 43.517 27.796 1.316 1.00 14.63 294 ALA A CA 1
ATOM 897 C C . ALA A 1 116 ? 41.995 27.686 1.358 1.00 14.85 294 ALA A C 1
ATOM 898 O O . ALA A 1 116 ? 41.452 26.646 1.740 1.00 14.42 294 ALA A O 1
ATOM 900 N N . GLN A 1 117 ? 41.303 28.753 0.967 1.00 15.80 295 GLN A N 1
ATOM 901 C CA . GLN A 1 117 ? 39.849 28.716 0.986 1.00 16.64 295 GLN A CA 1
ATOM 902 C C . GLN A 1 117 ? 39.336 27.717 -0.047 1.00 16.40 295 GLN A C 1
ATOM 903 O O . GLN A 1 117 ? 38.338 27.041 0.189 1.00 16.03 295 GLN A O 1
ATOM 909 N N . ASP A 1 118 ? 40.025 27.613 -1.182 1.00 17.43 296 ASP A N 1
ATOM 910 C CA . ASP A 1 118 ? 39.627 26.667 -2.224 1.00 18.80 296 ASP A CA 1
ATOM 911 C C . ASP A 1 118 ? 39.761 25.241 -1.681 1.00 17.38 296 ASP A C 1
ATOM 912 O O . ASP A 1 118 ? 38.904 24.390 -1.911 1.00 16.98 296 ASP A O 1
ATOM 917 N N . LEU A 1 119 ? 40.840 24.990 -0.944 1.00 15.85 297 LEU A N 1
ATOM 918 C CA . LEU A 1 119 ? 41.080 23.672 -0.373 1.00 14.45 297 LEU A CA 1
ATOM 919 C C . LEU A 1 119 ? 39.989 23.295 0.629 1.00 13.89 297 LEU A C 1
ATOM 920 O O . LEU A 1 119 ? 39.477 22.175 0.614 1.00 14.38 297 LEU A O 1
ATOM 925 N N . ILE A 1 120 ? 39.640 24.237 1.499 1.00 13.92 298 ILE A N 1
ATOM 926 C CA . ILE A 1 120 ? 38.615 23.999 2.506 1.00 14.36 298 ILE A CA 1
ATOM 927 C C . ILE A 1 120 ? 37.271 23.712 1.849 1.00 14.42 298 ILE A C 1
ATOM 928 O O . ILE A 1 120 ? 36.577 22.766 2.214 1.00 14.17 298 ILE A O 1
ATOM 933 N N . GLN A 1 121 ? 36.916 24.524 0.861 1.00 16.26 299 GLN A N 1
ATOM 934 C CA . GLN A 1 121 ? 35.653 24.347 0.161 1.00 16.72 299 GLN A CA 1
ATOM 935 C C . GLN A 1 121 ? 35.635 22.983 -0.534 1.00 16.59 299 GLN A C 1
ATOM 936 O O . GLN A 1 121 ? 34.635 22.259 -0.491 1.00 16.39 299 GLN A O 1
ATOM 949 N N . ALA A 1 123 ? 37.280 20.361 0.325 1.00 15.35 301 ALA A N 1
ATOM 950 C CA . ALA A 1 123 ? 37.227 19.335 1.360 1.00 13.86 301 ALA A CA 1
ATOM 951 C C . ALA A 1 123 ? 35.772 18.988 1.672 1.00 13.96 301 ALA A C 1
ATOM 952 O O . ALA A 1 123 ? 35.440 17.829 1.919 1.00 13.54 301 ALA A O 1
ATOM 954 N N . VAL A 1 124 ? 34.907 19.998 1.690 1.00 13.43 302 VAL A N 1
ATOM 955 C CA . VAL A 1 124 ? 33.491 19.748 1.968 1.00 13.05 302 VAL A CA 1
ATOM 956 C C . VAL A 1 124 ? 32.831 19.057 0.775 1.00 14.06 302 VAL A C 1
ATOM 957 O O . VAL A 1 124 ? 32.091 18.088 0.932 1.00 15.56 302 VAL A O 1
ATOM 961 N N . VAL A 1 125 ? 33.097 19.562 -0.423 1.00 15.20 303 VAL A N 1
ATOM 962 C CA . VAL A 1 125 ? 32.514 18.971 -1.621 1.00 17.00 303 VAL A CA 1
ATOM 963 C C . VAL A 1 125 ? 32.855 17.489 -1.754 1.00 16.99 303 VAL A C 1
ATOM 964 O O . VAL A 1 125 ? 32.002 16.679 -2.127 1.00 17.57 303 VAL A O 1
ATOM 968 N N . GLU A 1 126 ? 34.096 17.133 -1.433 1.00 17.22 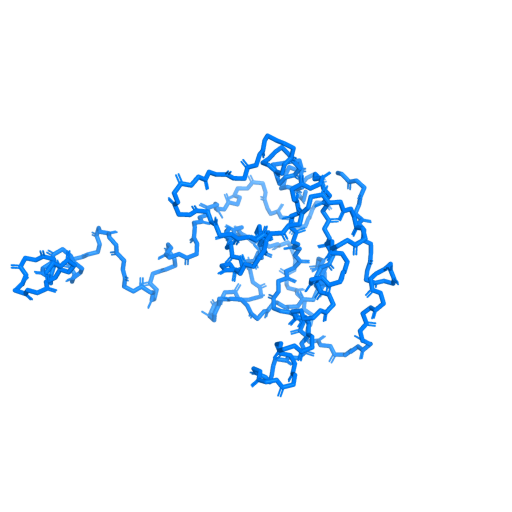304 GLU A N 1
ATOM 969 C CA . GLU A 1 126 ? 34.544 15.750 -1.549 1.00 18.33 304 GLU A CA 1
ATOM 970 C C . GLU A 1 126 ? 34.233 14.858 -0.348 1.00 18.10 304 GLU A C 1
ATOM 971 O O . GLU A 1 126 ? 34.516 13.659 -0.380 1.00 18.88 304 GLU A O 1
ATOM 977 N N . GLY A 1 127 ? 33.665 15.438 0.706 1.00 16.00 305 GLY A N 1
ATOM 978 C CA . GLY A 1 127 ? 33.311 14.655 1.878 1.00 15.69 305 GLY A CA 1
ATOM 979 C C . GLY A 1 127 ? 34.413 14.412 2.893 1.00 15.59 305 GLY A C 1
ATOM 980 O O . GLY A 1 127 ? 34.284 13.543 3.754 1.00 16.08 305 GLY A O 1
ATOM 981 N N . TYR A 1 128 ? 35.498 15.174 2.803 1.00 14.88 306 TYR A N 1
ATOM 982 C CA . TYR A 1 128 ? 36.607 15.024 3.746 1.00 13.82 306 TYR A CA 1
ATOM 983 C C . TYR A 1 128 ? 36.345 15.861 4.993 1.00 14.16 306 TYR A C 1
ATOM 984 O O . TYR A 1 128 ? 36.928 15.625 6.050 1.00 15.31 306 TYR A O 1
ATOM 993 N N . LEU A 1 129 ? 35.462 16.840 4.854 1.00 13.20 307 LEU A N 1
ATOM 994 C CA . LEU A 1 129 ? 35.137 17.763 5.939 1.00 13.49 307 LEU A CA 1
ATOM 995 C C . LEU A 1 129 ? 33.625 17.959 6.002 1.00 13.36 307 LEU A C 1
ATOM 996 O O . LEU A 1 129 ? 32.980 18.102 4.967 1.00 14.23 307 LEU A O 1
ATOM 1001 N N . THR A 1 130 ? 33.058 17.965 7.204 1.00 14.10 308 THR A N 1
ATOM 1002 C CA . THR A 1 130 ? 31.610 18.144 7.337 1.00 13.96 308 THR A CA 1
ATOM 1003 C C . THR A 1 130 ? 31.181 19.526 6.855 1.00 14.21 308 THR A C 1
ATOM 1004 O O . THR A 1 130 ? 31.930 20.493 6.964 1.00 13.70 308 THR A O 1
ATOM 1008 N N . PRO A 1 131 ? 29.964 19.634 6.298 1.00 14.80 309 PRO A N 1
ATOM 1009 C CA . PRO A 1 131 ? 29.500 20.940 5.819 1.00 15.23 309 PRO A CA 1
ATOM 1010 C C . PRO A 1 131 ? 29.321 21.976 6.920 1.00 14.06 309 PRO A C 1
ATOM 1011 O O . PRO A 1 131 ? 29.331 23.179 6.654 1.00 16.82 309 PRO A O 1
ATOM 1015 N N . ASN A 1 132 ? 29.172 21.503 8.156 1.00 13.98 310 ASN A N 1
ATOM 1016 C CA . ASN A 1 132 ? 28.999 22.385 9.308 1.00 14.55 310 ASN A CA 1
ATOM 1017 C C . ASN A 1 132 ? 30.289 22.469 10.123 1.00 14.87 310 ASN A C 1
ATOM 1018 O O . ASN A 1 132 ? 30.254 22.665 11.339 1.00 15.17 310 ASN A O 1
ATOM 1023 N N . TYR A 1 133 ? 31.425 22.331 9.448 1.00 13.54 311 TYR A N 1
ATOM 1024 C CA . TYR A 1 133 ? 32.721 22.369 10.115 1.00 13.01 311 TYR A CA 1
ATOM 1025 C C . TYR A 1 133 ? 32.953 23.681 10.849 1.00 12.48 311 TYR A C 1
ATOM 1026 O O . TYR A 1 133 ? 32.361 24.719 10.529 1.00 12.41 311 TYR A O 1
ATOM 1035 N N . LEU A 1 134 ? 33.816 23.618 11.853 1.00 12.19 312 LEU A N 1
ATOM 1036 C CA . LEU A 1 134 ? 34.168 24.792 12.628 1.00 13.71 312 LEU A CA 1
ATOM 1037 C C . LEU A 1 134 ? 35.586 25.166 12.222 1.00 12.88 312 LEU A C 1
ATOM 1038 O O . LEU A 1 134 ? 36.487 24.325 12.227 1.00 12.76 312 LEU A O 1
ATOM 1043 N N . LEU A 1 135 ? 35.770 26.419 11.829 1.00 12.07 313 LEU A N 1
ATOM 1044 C CA . LEU A 1 135 ? 37.083 26.903 11.439 1.00 12.16 313 LEU A CA 1
ATOM 1045 C C . LEU A 1 135 ? 37.646 27.694 12.604 1.00 12.81 313 LEU A C 1
ATOM 1046 O O . LEU A 1 135 ? 36.922 28.454 13.254 1.00 12.22 313 LEU A O 1
ATOM 1051 N N . MET A 1 136 ? 38.931 27.517 12.881 1.00 13.28 314 MET A N 1
ATOM 1052 C CA . MET A 1 136 ? 39.539 28.283 13.956 1.00 13.56 314 MET A CA 1
ATOM 1053 C C . MET A 1 136 ? 41.046 28.421 13.777 1.00 13.25 314 MET A C 1
ATOM 1054 O O . MET A 1 136 ? 41.652 27.751 12.928 1.00 12.55 314 MET A O 1
ATOM 1059 N N . GLY A 1 137 ? 41.631 29.337 14.542 1.00 12.62 315 GLY A N 1
ATOM 1060 C CA . GLY A 1 137 ? 43.066 29.543 14.501 1.00 12.05 315 GLY A CA 1
ATOM 1061 C C . GLY A 1 137 ? 43.695 28.569 15.482 1.00 13.04 315 GLY A C 1
ATOM 1062 O O . GLY A 1 137 ? 43.012 28.038 16.357 1.00 13.83 315 GLY A O 1
ATOM 1063 N N . HIS A 1 138 ? 44.995 28.337 15.348 1.00 12.75 316 HIS A N 1
ATOM 1064 C CA . HIS A 1 138 ? 45.698 27.394 16.208 1.00 12.04 316 HIS A CA 1
ATOM 1065 C C . HIS A 1 138 ? 45.415 27.595 17.696 1.00 13.19 316 HIS A C 1
ATOM 1066 O O . HIS A 1 138 ? 45.186 26.631 18.422 1.00 15.04 316 HIS A O 1
ATOM 1073 N N . SER A 1 139 ? 45.413 28.844 18.144 1.00 12.93 317 SER A N 1
ATOM 1074 C CA . SER A 1 139 ? 45.198 29.139 19.564 1.00 13.52 317 SER A CA 1
ATOM 1075 C C . SER A 1 139 ? 43.763 28.985 20.058 1.00 14.35 317 SER A C 1
ATOM 1076 O O . SER A 1 139 ? 43.521 29.004 21.265 1.00 13.70 317 SER A O 1
ATOM 1079 N N . ASP A 1 140 ? 42.815 28.829 19.140 1.00 13.23 318 ASP A N 1
ATOM 1080 C CA . ASP A 1 140 ? 41.409 28.718 19.523 1.00 14.05 318 ASP A CA 1
ATOM 1081 C C . ASP A 1 140 ? 40.977 27.433 20.221 1.00 13.51 318 ASP A C 1
ATOM 1082 O O . ASP A 1 140 ? 39.877 27.382 20.789 1.00 14.93 318 ASP A O 1
ATOM 1087 N N . VAL A 1 141 ? 41.804 26.392 20.181 1.00 13.40 319 VAL A N 1
ATOM 1088 C CA . VAL A 1 141 ? 41.419 25.169 20.871 1.00 15.10 319 VAL A CA 1
ATOM 1089 C C . VAL A 1 141 ? 41.412 25.555 22.347 1.00 16.24 319 VAL A C 1
ATOM 1090 O O . VAL A 1 141 ? 42.311 26.265 22.809 1.00 15.43 319 VAL A O 1
ATOM 1094 N N . VAL A 1 142 ? 40.393 25.110 23.077 1.00 16.54 320 VAL A N 1
ATOM 1095 C CA . VAL A 1 142 ? 40.254 25.487 24.479 1.00 16.44 320 VAL A CA 1
ATOM 1096 C C . VAL A 1 142 ? 41.384 25.123 25.429 1.00 16.08 320 VAL A C 1
ATOM 1097 O O . VAL A 1 142 ? 41.593 25.831 26.418 1.00 16.36 320 VAL A O 1
ATOM 1101 N N . ASN A 1 143 ? 42.129 24.056 25.140 1.00 15.29 321 ASN A N 1
ATOM 1102 C CA . ASN A 1 143 ? 43.208 23.661 26.038 1.00 16.08 321 ASN A CA 1
ATOM 1103 C C . ASN A 1 143 ? 44.441 24.562 25.991 1.00 16.39 321 ASN A C 1
ATOM 1104 O O . ASN A 1 143 ? 45.341 24.428 26.818 1.00 16.40 321 ASN A O 1
ATOM 1109 N N . ILE A 1 144 ? 44.488 25.474 25.023 1.00 14.97 322 ILE A N 1
ATOM 1110 C CA . ILE A 1 144 ? 45.598 26.420 24.942 1.00 14.69 322 ILE A CA 1
ATOM 1111 C C . ILE A 1 144 ? 45.057 27.740 25.485 1.00 13.69 322 ILE A C 1
ATOM 1112 O O . ILE A 1 144 ? 44.199 28.362 24.861 1.00 13.50 322 ILE A O 1
ATOM 1117 N N . LEU A 1 145 ? 45.536 28.153 26.659 1.00 13.51 323 LEU A N 1
ATOM 1118 C CA . LEU A 1 145 ? 45.082 29.400 27.276 1.00 13.02 323 LEU A CA 1
ATOM 1119 C C . LEU A 1 145 ? 45.225 30.520 26.252 1.00 13.48 323 LEU A C 1
ATOM 1120 O O . LEU A 1 145 ? 46.321 30.759 25.739 1.00 13.74 323 LEU A O 1
ATOM 1125 N N . SER A 1 146 ? 44.124 31.215 25.986 1.00 13.25 324 SER A N 1
ATOM 1126 C CA . SER A 1 146 ? 44.100 32.253 24.964 1.00 13.67 324 SER A CA 1
ATOM 1127 C C . SER A 1 146 ? 43.141 33.403 25.274 1.00 14.78 324 SER A C 1
ATOM 1128 O O . SER A 1 146 ? 42.302 33.314 26.177 1.00 14.11 324 SER A O 1
ATOM 1131 N N . PRO A 1 147 ? 43.233 34.498 24.50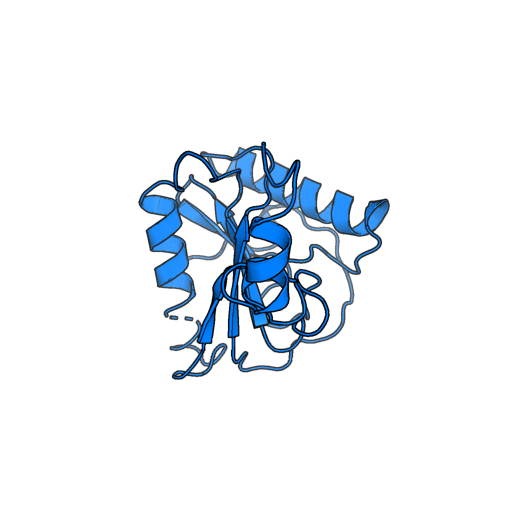1 1.00 14.13 325 PRO A N 1
ATOM 1132 C CA . PRO A 1 147 ? 42.373 35.670 24.704 1.00 13.98 325 PRO A CA 1
ATOM 1133 C C . PRO A 1 147 ? 40.875 35.389 24.839 1.00 15.74 325 PRO A C 1
ATOM 1134 O O . PRO A 1 147 ? 40.305 34.598 24.083 1.00 16.66 325 PRO A O 1
ATOM 1138 N N . GLY A 1 148 ? 40.244 36.042 25.812 1.00 15.36 326 GLY A N 1
ATOM 1139 C CA . GLY A 1 148 ? 38.817 35.862 26.021 1.00 16.34 326 GLY A CA 1
ATOM 1140 C C . GLY A 1 148 ? 38.493 34.888 27.131 1.00 17.32 326 GLY A C 1
ATOM 1141 O O . GLY A 1 148 ? 37.413 34.946 27.734 1.00 18.76 326 GLY A O 1
ATOM 1142 N N . GLN A 1 149 ? 39.414 33.970 27.395 1.00 16.44 327 GLN A N 1
ATOM 1143 C CA . GLN A 1 149 ? 39.204 33.009 28.464 1.00 14.95 327 GLN A CA 1
ATOM 1144 C C . GLN A 1 149 ? 39.425 33.752 29.774 1.00 14.49 327 GLN A C 1
ATOM 1145 O O . GLN A 1 149 ? 40.310 34.598 29.877 1.00 14.96 327 GLN A O 1
ATOM 1151 N N . ALA A 1 150 ? 38.613 33.428 30.772 1.00 14.37 328 ALA A N 1
ATOM 1152 C CA . ALA A 1 150 ? 38.685 34.080 32.074 1.00 14.51 328 ALA A CA 1
ATOM 1153 C C . ALA A 1 150 ? 40.090 34.219 32.665 1.00 14.43 328 ALA A C 1
ATOM 1154 O O . ALA A 1 150 ? 40.474 35.304 33.109 1.00 14.65 328 ALA A O 1
ATOM 1156 N N . LEU A 1 151 ? 40.850 33.129 32.687 1.00 13.40 329 LEU A N 1
ATOM 1157 C CA . LEU A 1 151 ? 42.197 33.178 33.248 1.00 13.03 329 LEU A CA 1
ATOM 1158 C C . LEU A 1 151 ? 43.118 34.085 32.436 1.00 13.38 329 LEU A C 1
ATOM 1159 O O . LEU A 1 151 ? 43.951 34.793 33.002 1.00 13.25 329 LEU A O 1
ATOM 1164 N N . TYR A 1 152 ? 42.978 34.054 31.112 1.00 13.99 330 TYR A N 1
ATOM 1165 C CA . TYR A 1 152 ? 43.803 34.899 30.259 1.00 14.06 330 TYR A CA 1
ATOM 1166 C C . TYR A 1 152 ? 43.496 36.362 30.568 1.00 14.82 330 TYR A C 1
ATOM 1167 O O . TYR A 1 152 ? 44.402 37.183 30.714 1.00 14.22 330 TYR A O 1
ATOM 1176 N N . ASN A 1 153 ? 42.212 36.690 30.675 1.00 15.63 331 ASN A N 1
ATOM 1177 C CA . ASN A 1 153 ? 41.829 38.066 30.964 1.00 16.49 331 ASN A CA 1
ATOM 1178 C C . ASN A 1 153 ? 42.453 38.559 32.262 1.00 17.57 331 ASN A C 1
ATOM 1179 O O . ASN A 1 153 ? 42.902 39.700 32.342 1.00 17.62 331 ASN A O 1
ATOM 1184 N N . ILE A 1 154 ? 42.491 37.700 33.277 1.00 16.42 332 ILE A N 1
ATOM 1185 C CA . ILE A 1 154 ? 43.070 38.096 34.552 1.00 16.93 332 ILE A CA 1
ATOM 1186 C C . ILE A 1 154 ? 44.582 38.303 34.495 1.00 16.74 332 ILE A C 1
ATOM 1187 O O . ILE A 1 154 ? 45.074 39.324 34.971 1.00 17.51 332 ILE A O 1
ATOM 1192 N N . ILE A 1 155 ? 45.324 37.358 33.922 1.00 15.02 333 ILE A N 1
ATOM 1193 C CA . ILE A 1 155 ? 46.774 37.520 33.865 1.00 14.12 333 ILE A CA 1
ATOM 1194 C C . ILE A 1 155 ? 47.183 38.681 32.954 1.00 14.51 333 ILE A C 1
ATOM 1195 O O . ILE A 1 155 ? 48.285 39.219 33.082 1.00 15.35 333 ILE A O 1
ATOM 1200 N N . SER A 1 156 ? 46.288 39.082 32.052 1.00 15.08 334 SER A N 1
ATOM 1201 C CA . SER A 1 156 ? 46.604 40.192 31.157 1.00 16.01 334 SER A CA 1
ATOM 1202 C C . SER A 1 156 ? 46.655 41.512 31.924 1.00 16.89 334 SER A C 1
ATOM 1203 O O . SER A 1 156 ? 47.070 42.534 31.374 1.00 17.44 334 SER A O 1
ATOM 1206 N N . THR A 1 157 ? 46.241 41.487 33.191 1.00 16.81 335 THR A N 1
ATOM 1207 C CA . THR A 1 157 ? 46.268 42.690 34.027 1.00 17.56 335 THR A CA 1
ATOM 1208 C C . THR A 1 157 ? 47.478 42.667 34.958 1.00 17.55 335 THR A C 1
ATOM 1209 O O . THR A 1 157 ? 47.723 43.627 35.689 1.00 18.67 335 THR A O 1
ATOM 1213 N N . TRP A 1 158 ? 48.231 41.570 34.925 1.00 15.91 336 TRP A N 1
ATOM 1214 C CA . TRP A 1 158 ? 49.410 41.405 35.775 1.00 16.12 336 TRP A CA 1
ATOM 1215 C C . TRP A 1 158 ? 50.650 42.145 35.282 1.00 15.79 336 TRP A C 1
ATOM 1216 O O . TRP A 1 158 ? 50.774 42.473 34.101 1.00 14.80 336 TRP A O 1
ATOM 1227 N N . PRO A 1 159 ? 51.592 42.431 36.194 1.00 16.25 337 PRO A N 1
ATOM 1228 C CA . PRO A 1 159 ? 52.795 43.130 35.743 1.00 16.33 337 PRO A CA 1
ATOM 1229 C C . PRO A 1 159 ? 53.582 42.255 34.772 1.00 16.08 337 PRO A C 1
ATOM 1230 O O . PRO A 1 159 ? 53.502 41.021 34.813 1.00 14.93 337 PRO A O 1
ATOM 1234 N N . HIS A 1 160 ? 54.317 42.909 33.882 1.00 15.44 338 HIS A N 1
ATOM 1235 C CA . HIS A 1 160 ? 55.145 42.226 32.898 1.00 15.45 338 HIS A CA 1
ATOM 1236 C C . HIS A 1 160 ? 54.380 41.487 31.807 1.00 13.97 338 HIS A C 1
ATOM 1237 O O . HIS A 1 160 ? 54.988 40.781 31.009 1.00 13.81 338 HIS A O 1
ATOM 1244 N N . PHE A 1 161 ? 53.057 41.627 31.771 1.00 14.91 339 PHE A N 1
ATOM 1245 C CA . PHE A 1 161 ? 52.286 40.944 30.736 1.00 14.96 339 PHE A CA 1
ATOM 1246 C C . PHE A 1 161 ? 52.469 41.621 29.380 1.00 15.34 339 PHE A C 1
ATOM 1247 O O . PHE A 1 161 ? 51.898 42.677 29.120 1.00 15.97 339 PHE A O 1
ATOM 1255 N N . LYS A 1 162 ? 53.265 40.997 28.521 1.00 17.48 340 LYS A N 1
ATOM 1256 C CA . LYS A 1 162 ? 53.537 41.516 27.188 1.00 18.19 340 LYS A CA 1
ATOM 1257 C C . LYS A 1 162 ? 54.012 42.970 27.216 1.00 19.24 340 LYS A C 1
ATOM 1258 O O . LYS A 1 162 ? 53.644 43.774 26.362 1.00 19.94 340 LYS A O 1
ATOM 1264 N N . HIS A 1 163 ? 54.830 43.295 28.216 1.00 19.60 341 HIS A N 1
ATOM 1265 C CA . HIS A 1 163 ? 55.409 44.632 28.366 1.00 20.76 341 HIS A CA 1
ATOM 1266 C C . HIS A 1 163 ? 56.411 44.620 29.517 1.00 22.82 341 HIS A C 1
ATOM 1267 O O . HIS A 1 163 ? 56.534 43.557 30.160 1.00 22.84 341 HIS A O 1
#

GO terms:
  GO:0042834 peptidoglycan binding (F, IDA)
  GO:0005576 extracellular region (C, TAS)
  GO:0005515 protein binding (F, IPI)
  GO:0016019 peptidoglycan immune receptor activity (F, IDA)
  GO:0032991 protein-containing complex (C, IDA)
  GO:0016045 detection of bacterium (P, IDA)
  GO:0031640 killing of cells of another organism (P, IDA)
  GO:0050830 defense response to Gram-positive bacterium (P, IDA)
  GO:0061844 antimicrobial humoral immune response mediated by antimicrobial peptide (P, IDA)
  GO:0046982 protein heterodimerization activity (F, IPI)

InterPro domains:
  IPR002502 N-acetylmuramoyl-L-alanine amidase domain [PF01510] (57-179)
  IPR002502 N-acetylmuramoyl-L-alanine amidase domain [PF01510] (199-320)
  IPR002502 N-acetylmuramoyl-L-alanine amidase domain [SM00644] (32-172)
  IPR002502 N-acetylmuramoyl-L-alanine amidase domain [SM00644] (189-326)
  IPR002502 N-acetylmuramoyl-L-alanine amidase domain [cd06583] (66-154)
  IPR002502 N-acetylmuramoyl-L-alanine amidase domain [cd06583] (200-328)
  IPR006619 Peptidoglycan recognition protein family domain, metazoa/bacteria [SM00701] (21-163)
  IPR006619 Peptidoglycan recognition protein family domain, metazoa/bacteria [SM00701] (179-320)
  IPR015510 Peptidoglycan recognition protein [PTHR11022] (176-339)
  IPR036505 N-acetylmuramoyl-L-alanine amidase/PGRP domain superfamily [G3DSA:3.40.80.10] (15-163)
  IPR036505 N-acetylmuramoyl-L-alanine amidase/PGRP domain superfamily [G3DSA:3.40.80.10] (178-341)
  IPR036505 N-acetylmuramoyl-L-alanine amidase/PGRP domain superfamily [SSF55846] (21-179)
  IPR036505 N-acetylmuramoyl-L-alanine amidase/PGRP domain superfamily [SSF55846] (178-340)

Sequence (162 aa):
PNIIKRSAWEARETHCPKMNLPAKYVIIIHTAGTSCTVSTDCQTVVRNIQSFHMDTRNFCDIGYHFLVGQDGGVYEGVGWHIQGSHTYGFNDIALGIAFIGYFVEKPPNAAALEAAQDLIQAVVEGYLTPNYLLMGHSDVVNILSPGQALYNIISTWPHFKH